Protein AF-A0A8T6DSY7-F1 (afdb_monomer_lite)

Radius of gyration: 25.29 Å; chains: 1; bounding box: 52×33×74 Å

Sequence (130 aa):
MSAYEEARKTAKLAIDDLDAKLEELGRLARSNDTSDLARLGLDIRLRSFVDRAGHLAKELDPVHWPKFVFDPGDPAVVGRFIALALVAQPKLPLAEVRRFHGSGVYALYYNGEFPPYNPIAGTETPIYIG

Secondary structure (DSSP, 8-state):
--HHHHHHHHHHHHHHHHHHHHHHHHHHHHSTTS-HHHHHHHHHHHHHHHHHHHHHHHHH-SSPPPS----TT-HHHHHHHHHHHHHTSPP--GGG----------EE---S--GGGTTTTTSS--SEE-

Foldseek 3Di:
DDPVVVVVVVVVVVVVVVVVVVVVVVVVLPDPPADPVNNVVVVVVVVVVVVVVVVVVQVPDPDPDDPDDDDCPDPVSVVVVLVVVQLPDDDDDPVPDDDDDDDDKHFAAAADDPPVCVVRHPHSDGPDMD

Structure (mmCIF, N/CA/C/O backbone):
data_AF-A0A8T6DSY7-F1
#
_entry.id   AF-A0A8T6DSY7-F1
#
loop_
_atom_site.group_PDB
_atom_site.id
_atom_site.type_symbol
_atom_site.label_atom_id
_atom_site.label_alt_id
_atom_site.label_comp_id
_atom_site.label_asym_id
_atom_site.label_entity_id
_atom_site.label_seq_id
_atom_site.pdbx_PDB_ins_code
_atom_site.Cartn_x
_atom_site.Cartn_y
_atom_site.Cartn_z
_atom_site.occupancy
_atom_site.B_iso_or_equiv
_atom_site.auth_seq_id
_atom_site.auth_comp_id
_atom_site.auth_asym_id
_atom_site.auth_atom_id
_atom_site.pdbx_PDB_model_num
ATOM 1 N N . MET A 1 1 ? 15.136 3.249 -48.882 1.00 60.34 1 MET A N 1
ATOM 2 C CA . MET A 1 1 ? 14.648 2.869 -47.543 1.00 60.34 1 MET A CA 1
ATOM 3 C C . MET A 1 1 ? 13.360 3.623 -47.307 1.00 60.34 1 MET A C 1
ATOM 5 O O . MET A 1 1 ? 13.345 4.831 -47.517 1.00 60.34 1 MET A O 1
ATOM 9 N N . SER A 1 2 ? 12.278 2.919 -46.991 1.00 82.75 2 SER A N 1
ATOM 10 C CA . SER A 1 2 ? 10.994 3.558 -46.671 1.00 82.75 2 SER A CA 1
ATOM 11 C C . SER A 1 2 ? 11.090 4.265 -45.313 1.00 82.75 2 SER A C 1
ATOM 13 O O . SER A 1 2 ? 11.762 3.757 -44.416 1.00 82.75 2 SER A O 1
ATOM 15 N N . ALA A 1 3 ? 10.386 5.388 -45.124 1.00 84.62 3 ALA A N 1
ATOM 16 C CA . ALA A 1 3 ? 10.315 6.101 -43.840 1.00 84.62 3 ALA A CA 1
ATOM 17 C C . ALA A 1 3 ? 9.900 5.180 -42.667 1.00 84.62 3 ALA A C 1
ATOM 19 O O . ALA A 1 3 ? 10.322 5.372 -41.530 1.00 84.62 3 ALA A O 1
ATOM 20 N N . TYR A 1 4 ? 9.128 4.126 -42.958 1.00 82.56 4 TYR A N 1
ATOM 21 C CA . TYR A 1 4 ? 8.759 3.082 -41.999 1.00 82.56 4 TYR A CA 1
ATOM 22 C C . TYR A 1 4 ? 9.950 2.222 -41.539 1.00 82.56 4 TYR A C 1
ATOM 24 O O . TYR A 1 4 ? 10.085 1.918 -40.354 1.00 82.56 4 TYR A O 1
ATOM 32 N N . GLU A 1 5 ? 10.831 1.828 -42.462 1.00 84.88 5 GLU A N 1
ATOM 33 C CA . GLU A 1 5 ? 12.012 1.012 -42.144 1.00 84.88 5 GLU A CA 1
ATOM 34 C C . GLU A 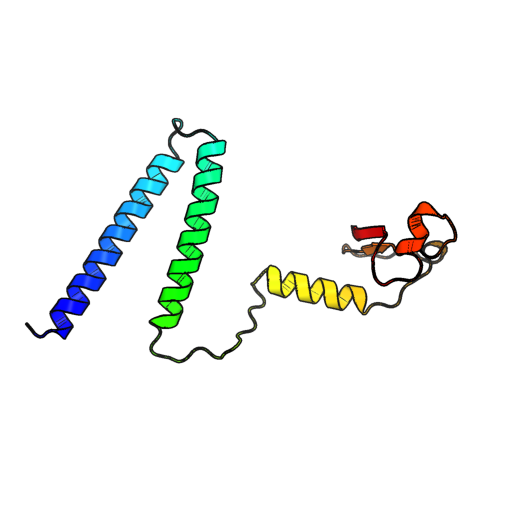1 5 ? 13.016 1.800 -41.302 1.00 84.88 5 GLU A C 1
ATOM 36 O O . GLU A 1 5 ? 13.634 1.249 -40.390 1.00 84.88 5 GLU A O 1
ATOM 41 N N . GLU A 1 6 ? 13.145 3.096 -41.586 1.00 87.88 6 GLU A N 1
ATOM 42 C CA . GLU A 1 6 ? 13.990 4.008 -40.823 1.00 87.88 6 GLU A CA 1
ATOM 43 C C . GLU A 1 6 ? 13.451 4.211 -39.400 1.00 87.88 6 GLU A C 1
ATOM 45 O O . GLU A 1 6 ? 14.192 4.007 -38.439 1.00 87.88 6 GLU A O 1
ATOM 50 N N . ALA A 1 7 ? 12.150 4.479 -39.243 1.00 86.88 7 ALA A N 1
ATOM 51 C CA . ALA A 1 7 ? 11.512 4.600 -37.929 1.00 86.88 7 ALA A CA 1
ATOM 52 C C . ALA A 1 7 ? 11.641 3.316 -37.089 1.00 86.88 7 ALA A C 1
ATOM 54 O O . ALA A 1 7 ? 12.002 3.373 -35.911 1.00 86.88 7 ALA A O 1
ATOM 55 N N . ARG A 1 8 ? 11.420 2.142 -37.698 1.00 89.62 8 ARG A N 1
ATOM 56 C CA . ARG A 1 8 ? 11.569 0.842 -37.023 1.00 89.62 8 ARG A CA 1
ATOM 57 C C . ARG A 1 8 ? 13.006 0.598 -36.561 1.00 89.62 8 ARG A C 1
ATOM 59 O O . ARG A 1 8 ? 13.218 0.103 -35.454 1.00 89.62 8 ARG A O 1
ATOM 66 N N . LYS A 1 9 ? 13.992 0.929 -37.399 1.00 90.31 9 LYS A N 1
ATOM 67 C CA . LYS A 1 9 ? 15.412 0.793 -37.056 1.00 90.31 9 LYS A CA 1
ATOM 68 C C . LYS A 1 9 ? 15.787 1.712 -35.892 1.00 90.31 9 LYS A C 1
ATOM 70 O O . LYS A 1 9 ? 16.446 1.255 -34.963 1.00 90.31 9 LYS A O 1
ATOM 75 N N . THR A 1 10 ? 15.338 2.964 -35.921 1.00 93.44 10 THR A N 1
ATOM 76 C CA . THR A 1 10 ? 15.587 3.940 -34.851 1.00 93.44 10 THR A CA 1
ATOM 77 C C . THR A 1 10 ? 14.966 3.500 -33.526 1.00 93.44 10 THR A C 1
ATOM 79 O O . THR A 1 10 ? 15.648 3.519 -32.506 1.00 93.44 10 THR A O 1
ATOM 82 N N . ALA A 1 11 ? 13.712 3.033 -33.538 1.00 89.94 11 ALA A N 1
ATOM 83 C CA . ALA A 1 11 ? 13.048 2.525 -32.337 1.00 89.94 11 ALA A CA 1
ATOM 84 C C . ALA A 1 11 ? 13.790 1.323 -31.734 1.00 89.94 11 ALA A C 1
ATOM 86 O O . ALA A 1 11 ? 13.997 1.273 -30.525 1.00 89.94 11 ALA A O 1
ATOM 87 N N . LYS A 1 12 ? 14.252 0.389 -32.577 1.00 92.69 12 LYS A N 1
ATOM 88 C CA . LYS A 1 12 ? 15.049 -0.755 -32.123 1.00 92.69 12 LYS A CA 1
ATOM 89 C C . LYS A 1 12 ? 16.343 -0.310 -31.433 1.00 92.69 12 LYS A C 1
ATOM 91 O O . LYS A 1 12 ? 16.613 -0.753 -30.327 1.00 92.69 12 LYS A O 1
ATOM 96 N N . LEU A 1 13 ? 17.100 0.595 -32.056 1.00 93.56 13 LEU A N 1
ATOM 97 C CA . LEU A 1 13 ? 18.352 1.103 -31.483 1.00 93.56 13 LEU A CA 1
ATOM 98 C C . LEU A 1 13 ? 18.141 1.803 -30.134 1.00 93.56 13 LEU A C 1
ATOM 100 O O . LEU A 1 13 ? 18.987 1.691 -29.254 1.00 93.56 13 LEU A O 1
ATOM 104 N N . ALA A 1 14 ? 17.020 2.509 -29.962 1.00 92.94 14 ALA A N 1
ATOM 105 C CA . ALA A 1 14 ? 16.693 3.165 -28.699 1.00 92.94 14 ALA A CA 1
ATOM 106 C C . ALA A 1 14 ? 16.406 2.163 -27.566 1.00 92.94 14 ALA A C 1
ATOM 108 O O . ALA A 1 14 ? 16.801 2.405 -26.428 1.00 92.94 14 ALA A O 1
ATOM 109 N N . ILE A 1 15 ? 15.742 1.042 -27.869 1.00 92.62 15 ILE A N 1
ATOM 110 C CA . ILE A 1 15 ? 15.518 -0.037 -26.895 1.00 92.62 15 ILE A CA 1
ATOM 111 C C . ILE A 1 15 ? 16.834 -0.744 -26.558 1.00 92.62 15 ILE A C 1
ATOM 113 O O . ILE A 1 15 ? 17.122 -0.932 -25.381 1.00 92.62 15 ILE A O 1
ATOM 117 N N . ASP A 1 16 ? 17.663 -1.044 -27.561 1.00 94.19 16 ASP A N 1
ATOM 118 C CA . ASP A 1 16 ? 18.970 -1.677 -27.343 1.00 94.19 16 ASP A CA 1
ATOM 119 C C . ASP A 1 16 ? 19.879 -0.805 -26.433 1.00 94.19 16 ASP A C 1
ATOM 121 O O . ASP A 1 16 ? 20.557 -1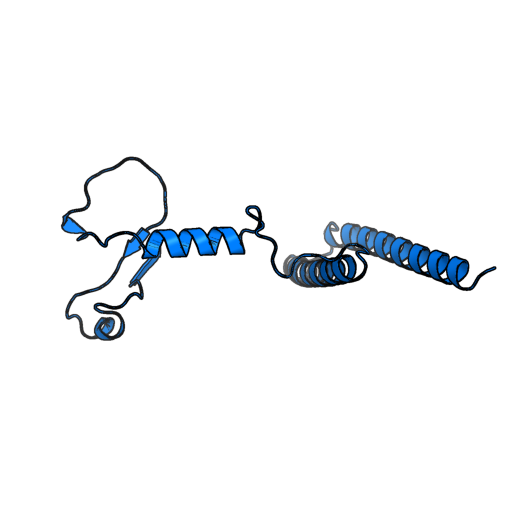.319 -25.542 1.00 94.19 16 ASP A O 1
ATOM 125 N N . ASP A 1 17 ? 19.872 0.527 -26.609 1.00 95.06 17 ASP A N 1
ATOM 126 C CA . ASP A 1 17 ? 20.601 1.472 -25.738 1.00 95.06 17 ASP A CA 1
ATOM 127 C C . ASP A 1 17 ? 20.037 1.510 -24.308 1.00 95.06 17 ASP A C 1
ATOM 129 O O . ASP A 1 17 ? 20.792 1.571 -23.332 1.00 95.06 17 ASP A O 1
ATOM 133 N N . LEU A 1 18 ? 18.710 1.440 -24.161 1.00 93.31 18 LEU A N 1
ATOM 134 C CA . LEU A 1 18 ? 18.065 1.376 -22.853 1.00 93.31 18 LEU A CA 1
ATOM 135 C C . LEU A 1 18 ? 18.454 0.098 -22.097 1.00 93.31 18 LEU A C 1
ATOM 137 O O . LEU A 1 18 ? 18.804 0.184 -20.917 1.00 93.31 18 LEU A O 1
ATOM 141 N N . ASP A 1 19 ? 18.435 -1.055 -22.765 1.00 92.50 19 ASP A N 1
ATOM 142 C CA . ASP A 1 19 ? 18.834 -2.336 -22.175 1.00 92.50 19 ASP A CA 1
ATOM 143 C C . ASP A 1 19 ? 20.291 -2.286 -21.694 1.00 92.50 19 ASP A C 1
ATOM 145 O O . ASP A 1 19 ? 20.580 -2.617 -20.540 1.00 92.50 19 ASP A O 1
ATOM 149 N N . ALA A 1 20 ? 21.201 -1.753 -22.517 1.00 94.81 20 ALA A N 1
ATOM 150 C CA . ALA A 1 20 ? 22.603 -1.580 -22.139 1.00 94.81 20 ALA A CA 1
ATOM 151 C C . ALA A 1 20 ? 22.776 -0.681 -20.896 1.00 94.81 20 ALA A C 1
ATOM 153 O O . ALA A 1 20 ? 23.565 -0.989 -19.993 1.00 94.81 20 ALA A O 1
ATOM 154 N N . LYS A 1 21 ? 22.009 0.415 -20.804 1.00 93.12 21 LYS A N 1
ATOM 155 C CA . LYS A 1 21 ? 22.022 1.311 -19.633 1.00 93.12 21 LYS A CA 1
ATOM 156 C C . LYS A 1 21 ? 21.460 0.643 -18.379 1.00 93.12 21 LYS A C 1
ATOM 158 O O . LYS A 1 21 ? 21.976 0.884 -17.287 1.00 93.12 21 LYS A O 1
ATOM 163 N N . LEU A 1 22 ? 20.426 -0.190 -18.504 1.00 91.62 22 LEU A N 1
ATOM 164 C CA . LEU A 1 22 ? 19.870 -0.948 -17.378 1.00 91.62 22 LEU A CA 1
ATOM 165 C C . LEU A 1 22 ? 20.874 -1.981 -16.845 1.00 91.62 22 LEU A C 1
ATOM 167 O O . LEU A 1 22 ? 21.005 -2.136 -15.627 1.00 91.62 22 LEU A O 1
ATOM 171 N N . GLU A 1 23 ? 21.634 -2.637 -17.723 1.00 92.31 23 GLU A N 1
ATOM 172 C CA . GLU A 1 23 ? 22.720 -3.537 -17.316 1.00 92.31 23 GLU A CA 1
ATOM 173 C C . GLU A 1 23 ? 23.850 -2.797 -16.586 1.00 92.31 23 GLU A C 1
ATOM 175 O O . GLU A 1 23 ? 24.351 -3.267 -15.558 1.00 92.31 23 GLU A O 1
ATOM 180 N N . GLU A 1 24 ? 24.255 -1.627 -17.085 1.00 90.38 24 GLU A N 1
ATOM 181 C CA . GLU A 1 24 ? 25.230 -0.758 -16.418 1.00 90.38 24 GLU A CA 1
ATOM 182 C C . GLU A 1 24 ? 24.748 -0.327 -15.027 1.00 90.38 24 GLU A C 1
ATOM 184 O O . GLU A 1 24 ? 25.473 -0.488 -14.040 1.00 90.38 24 GLU A O 1
ATOM 189 N N . LEU A 1 25 ? 23.496 0.123 -14.928 1.00 88.06 25 LEU A N 1
ATOM 190 C CA . LEU A 1 25 ? 22.860 0.485 -13.665 1.00 88.06 25 LEU A CA 1
ATOM 191 C C . LEU A 1 25 ? 22.865 -0.687 -12.670 1.00 88.06 25 LEU A C 1
ATOM 193 O O . LEU A 1 25 ? 23.221 -0.519 -11.501 1.00 88.06 25 LEU A O 1
ATOM 197 N N . GLY A 1 26 ? 22.504 -1.885 -13.134 1.00 87.12 26 GLY A N 1
ATOM 198 C CA . GLY A 1 26 ? 22.494 -3.096 -12.317 1.00 87.12 26 GLY A CA 1
ATOM 199 C C . GLY A 1 26 ? 23.885 -3.493 -11.817 1.00 87.12 26 GLY A C 1
ATOM 200 O O . GLY A 1 26 ? 24.011 -3.996 -10.698 1.00 87.12 26 GLY A O 1
ATOM 201 N N . ARG A 1 27 ? 24.940 -3.248 -12.605 1.00 88.31 27 ARG A N 1
ATOM 202 C CA . ARG A 1 27 ? 26.333 -3.445 -12.166 1.00 88.31 27 ARG A CA 1
ATOM 203 C C . ARG A 1 27 ? 26.728 -2.447 -11.078 1.00 88.31 27 ARG A C 1
ATOM 205 O O . ARG A 1 27 ? 27.281 -2.868 -10.066 1.00 88.31 27 ARG A O 1
ATOM 212 N N . LEU A 1 28 ? 26.398 -1.166 -11.248 1.00 83.56 28 LEU A N 1
ATOM 213 C CA . LEU A 1 28 ? 26.682 -0.118 -10.258 1.00 83.56 28 LEU A CA 1
ATOM 214 C C . LEU A 1 28 ? 25.947 -0.359 -8.933 1.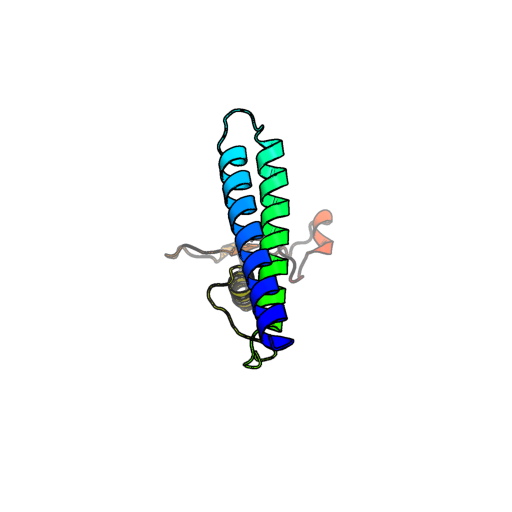00 83.56 28 LEU A C 1
ATOM 216 O O . LEU A 1 28 ? 26.547 -0.272 -7.867 1.00 83.56 28 LEU A O 1
ATOM 220 N N . ALA A 1 29 ? 24.667 -0.734 -8.977 1.00 83.75 29 ALA A N 1
ATOM 221 C CA . ALA A 1 29 ? 23.874 -0.974 -7.769 1.00 83.75 29 ALA A CA 1
ATOM 222 C C . ALA A 1 29 ? 24.413 -2.134 -6.906 1.00 83.75 29 ALA A C 1
ATOM 224 O O . ALA A 1 29 ? 24.275 -2.116 -5.677 1.00 83.75 29 ALA A O 1
ATOM 225 N N . ARG A 1 30 ? 25.028 -3.138 -7.550 1.00 83.19 30 ARG A N 1
ATOM 226 C CA . ARG A 1 30 ? 25.631 -4.317 -6.905 1.00 83.19 30 ARG A CA 1
ATOM 227 C C . ARG A 1 30 ? 27.079 -4.099 -6.465 1.00 83.19 30 ARG A C 1
ATOM 229 O O . ARG A 1 30 ? 27.616 -4.964 -5.777 1.00 83.19 30 ARG A O 1
ATOM 236 N N . SER A 1 31 ? 27.721 -2.994 -6.846 1.00 81.50 31 SER A N 1
ATOM 237 C CA . SER A 1 31 ? 29.056 -2.685 -6.3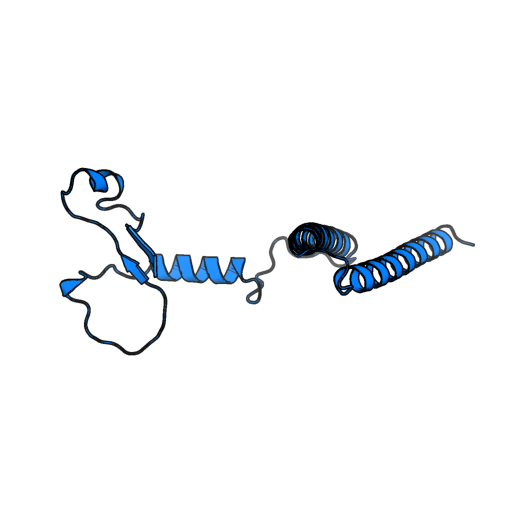36 1.00 81.50 31 SER A CA 1
ATOM 238 C C . SER A 1 31 ? 28.981 -2.287 -4.855 1.00 81.50 31 SER A C 1
ATOM 240 O O . SER A 1 31 ? 27.989 -1.716 -4.381 1.00 81.50 31 SER A O 1
ATOM 242 N N . ASN A 1 32 ? 30.045 -2.589 -4.105 1.00 68.12 32 ASN A N 1
ATOM 243 C CA . ASN A 1 32 ? 30.166 -2.202 -2.694 1.00 68.12 32 ASN A CA 1
ATOM 244 C C . ASN A 1 32 ? 30.371 -0.688 -2.504 1.00 68.12 32 ASN A C 1
ATOM 246 O O . ASN A 1 32 ? 30.295 -0.208 -1.378 1.00 68.12 32 ASN A O 1
ATOM 250 N N . ASP A 1 33 ? 30.575 0.060 -3.590 1.00 72.56 33 ASP A N 1
ATOM 251 C CA . ASP A 1 33 ? 30.843 1.502 -3.564 1.00 72.56 33 ASP A CA 1
ATOM 252 C C . ASP A 1 33 ? 29.571 2.352 -3.408 1.00 72.56 33 ASP A C 1
ATOM 254 O O . ASP A 1 33 ? 29.642 3.557 -3.167 1.00 72.56 33 ASP A O 1
ATOM 258 N N . THR A 1 34 ? 28.389 1.740 -3.531 1.00 75.94 34 THR A N 1
ATOM 259 C CA . THR A 1 34 ? 27.106 2.436 -3.383 1.00 75.94 34 THR A CA 1
ATOM 260 C C . THR A 1 34 ? 26.608 2.326 -1.938 1.00 75.94 34 THR A C 1
ATOM 262 O O . THR A 1 34 ? 26.574 1.238 -1.368 1.00 75.94 34 THR A O 1
ATOM 265 N N . SER A 1 35 ? 26.197 3.436 -1.321 1.00 85.38 35 SER A N 1
ATOM 266 C CA . SER A 1 35 ? 25.583 3.414 0.016 1.00 85.38 35 SER A CA 1
ATOM 267 C C . SER A 1 35 ? 24.131 2.921 -0.032 1.00 85.38 35 SER A C 1
ATOM 269 O O . SER A 1 35 ? 23.462 3.035 -1.060 1.00 85.38 35 SER A O 1
ATOM 271 N N . ASP A 1 36 ? 23.593 2.431 1.087 1.00 86.00 36 ASP A N 1
ATOM 272 C CA . ASP A 1 36 ? 22.199 1.956 1.149 1.00 86.00 36 ASP A CA 1
ATOM 273 C C . ASP A 1 36 ? 21.178 3.055 0.829 1.00 86.00 36 ASP A C 1
ATOM 275 O O . ASP A 1 36 ? 20.184 2.807 0.147 1.00 86.00 36 ASP A O 1
ATOM 279 N N . LEU A 1 37 ? 21.457 4.300 1.230 1.00 85.56 37 LEU A N 1
ATOM 280 C CA . LEU A 1 37 ? 20.635 5.456 0.862 1.00 85.56 37 LEU A CA 1
ATOM 281 C C . LEU A 1 37 ? 20.662 5.727 -0.648 1.00 85.56 37 LEU A C 1
ATOM 283 O O . LEU A 1 37 ? 19.627 6.051 -1.233 1.00 85.56 37 LEU A O 1
ATOM 287 N N . ALA A 1 38 ? 21.820 5.570 -1.294 1.00 86.19 38 ALA A N 1
ATOM 288 C CA . ALA A 1 38 ? 21.927 5.709 -2.743 1.00 86.19 38 ALA A CA 1
ATOM 289 C C . ALA A 1 38 ? 21.191 4.573 -3.476 1.00 86.19 38 ALA A C 1
ATOM 291 O O . ALA A 1 38 ? 20.497 4.843 -4.458 1.00 86.19 38 ALA A O 1
ATOM 292 N N . ARG A 1 39 ? 21.252 3.333 -2.966 1.00 85.94 39 ARG A N 1
ATOM 293 C CA . ARG A 1 39 ? 20.471 2.200 -3.500 1.00 85.94 39 ARG A CA 1
ATOM 294 C C . ARG A 1 39 ? 18.966 2.432 -3.369 1.00 85.94 39 ARG A C 1
ATOM 296 O O . ARG A 1 39 ? 18.243 2.201 -4.333 1.00 85.94 39 ARG A O 1
ATOM 303 N N . LEU A 1 40 ? 18.499 2.944 -2.228 1.00 87.69 40 LEU A N 1
ATOM 304 C CA . LEU A 1 40 ? 17.089 3.289 -2.018 1.00 87.69 40 LEU A CA 1
ATOM 305 C C . LEU A 1 40 ? 16.620 4.388 -2.983 1.00 87.69 40 LEU A C 1
ATOM 307 O O . LEU A 1 40 ? 15.574 4.262 -3.619 1.00 87.69 40 LEU A O 1
ATOM 311 N N . GLY A 1 41 ? 17.404 5.461 -3.125 1.00 89.38 41 GLY A N 1
ATOM 312 C CA . GLY A 1 41 ? 17.096 6.534 -4.071 1.00 89.38 41 GLY A CA 1
ATOM 313 C C . GLY A 1 41 ? 17.047 6.042 -5.520 1.00 89.38 41 GLY A C 1
ATOM 314 O O . GLY A 1 41 ? 16.220 6.512 -6.307 1.00 89.38 41 GLY A O 1
ATOM 315 N N . LEU A 1 42 ? 17.901 5.077 -5.866 1.00 88.69 42 LEU A N 1
ATOM 316 C CA . LEU A 1 42 ? 17.894 4.439 -7.173 1.00 88.69 42 LEU A CA 1
ATOM 317 C C . LEU A 1 42 ? 16.666 3.543 -7.382 1.00 88.69 42 LEU A C 1
ATOM 319 O O . LEU A 1 42 ? 16.033 3.653 -8.429 1.00 88.69 42 LEU A O 1
ATOM 323 N N . ASP A 1 43 ? 16.304 2.714 -6.400 1.00 89.25 43 ASP A N 1
ATOM 324 C CA . ASP A 1 43 ? 15.106 1.861 -6.443 1.00 89.25 43 ASP A CA 1
ATOM 325 C C . ASP A 1 43 ? 13.841 2.689 -6.714 1.00 89.25 43 ASP A C 1
ATOM 327 O O . ASP A 1 43 ? 13.084 2.387 -7.636 1.00 89.25 43 ASP A O 1
ATOM 331 N N . ILE A 1 44 ? 13.663 3.811 -6.007 1.00 91.12 44 ILE A N 1
ATOM 332 C CA . ILE A 1 44 ? 12.526 4.723 -6.221 1.00 91.12 44 ILE A CA 1
ATOM 333 C C . ILE A 1 44 ? 12.487 5.239 -7.669 1.00 91.12 44 ILE A C 1
ATOM 335 O O . ILE A 1 44 ? 11.434 5.237 -8.314 1.00 91.12 44 ILE A O 1
ATOM 339 N N . ARG A 1 45 ? 13.635 5.674 -8.204 1.00 91.12 45 ARG A N 1
ATOM 340 C CA . ARG A 1 45 ? 13.726 6.179 -9.585 1.00 91.12 45 ARG A CA 1
ATOM 341 C C . ARG A 1 45 ? 13.483 5.079 -10.615 1.00 91.12 45 ARG A C 1
ATOM 343 O O . ARG A 1 45 ? 12.827 5.346 -11.620 1.00 91.12 45 ARG A O 1
ATOM 350 N N . LEU A 1 46 ? 13.989 3.870 -10.372 1.00 91.75 46 LEU A N 1
ATOM 351 C CA . LEU A 1 46 ? 13.816 2.727 -11.263 1.00 91.75 46 LEU A CA 1
ATOM 352 C C . LEU A 1 46 ? 12.351 2.290 -11.317 1.00 91.75 46 LEU A C 1
ATOM 354 O O . LEU A 1 46 ? 11.829 2.098 -12.410 1.00 91.75 46 LEU A O 1
ATOM 358 N N . ARG A 1 47 ? 11.656 2.231 -10.176 1.00 90.81 47 ARG A N 1
ATOM 359 C CA . ARG A 1 47 ? 10.209 1.955 -10.137 1.00 90.81 47 ARG A CA 1
ATOM 360 C C . ARG A 1 47 ? 9.415 2.982 -10.941 1.00 90.81 47 ARG A C 1
ATOM 362 O O . ARG A 1 47 ? 8.654 2.609 -11.824 1.00 90.81 47 ARG A O 1
ATOM 369 N N . SER A 1 48 ? 9.691 4.271 -10.737 1.00 92.62 48 SER A N 1
ATOM 370 C CA . SER A 1 48 ? 9.054 5.339 -11.521 1.00 92.62 48 SER A CA 1
ATOM 371 C C . SER A 1 48 ? 9.357 5.242 -13.025 1.00 92.62 48 SER A C 1
ATOM 373 O O . SER A 1 48 ? 8.526 5.600 -13.862 1.00 92.62 48 SER A O 1
ATOM 375 N N . PHE A 1 49 ? 10.547 4.768 -13.404 1.00 93.31 49 PHE A N 1
ATOM 376 C CA . PHE A 1 49 ? 10.865 4.483 -14.800 1.00 93.31 49 PHE A CA 1
ATOM 377 C C . PHE A 1 49 ? 10.047 3.306 -15.348 1.00 93.31 49 PHE A C 1
ATOM 379 O O . PHE A 1 49 ? 9.452 3.454 -16.415 1.00 93.31 49 PHE A O 1
ATOM 386 N N . VAL A 1 50 ? 9.981 2.189 -14.617 1.00 90.75 50 VAL A N 1
ATOM 387 C CA . VAL A 1 50 ? 9.196 1.000 -14.990 1.00 90.75 50 VAL A CA 1
ATOM 388 C C . VAL A 1 50 ? 7.728 1.361 -15.194 1.00 90.75 50 VAL A C 1
ATOM 390 O O . VAL A 1 50 ? 7.155 0.971 -16.209 1.00 90.75 50 VAL A O 1
ATOM 393 N N . ASP A 1 51 ? 7.148 2.177 -14.313 1.00 89.69 51 ASP A N 1
ATOM 394 C CA . ASP A 1 51 ? 5.762 2.636 -14.455 1.00 89.69 51 ASP A CA 1
ATOM 395 C C . ASP A 1 51 ? 5.555 3.396 -15.772 1.00 89.69 51 ASP A C 1
ATOM 397 O O . ASP A 1 51 ? 4.647 3.087 -16.547 1.00 89.69 51 ASP A O 1
ATOM 401 N N . ARG A 1 52 ? 6.432 4.362 -16.082 1.00 92.75 52 ARG A N 1
ATOM 402 C CA . ARG A 1 52 ? 6.353 5.137 -17.335 1.00 92.75 52 ARG A CA 1
ATOM 403 C C . ARG A 1 52 ? 6.557 4.268 -18.574 1.00 92.75 52 ARG A C 1
ATOM 405 O O . ARG A 1 52 ? 5.834 4.443 -19.551 1.00 92.75 52 ARG A O 1
ATOM 412 N N . ALA A 1 53 ? 7.511 3.339 -18.538 1.00 91.75 53 ALA A N 1
ATOM 413 C CA . ALA A 1 53 ? 7.743 2.398 -19.631 1.00 91.75 53 ALA A CA 1
ATOM 414 C C . ALA A 1 53 ? 6.527 1.481 -19.841 1.00 91.75 53 ALA A C 1
ATOM 416 O O . ALA A 1 53 ? 6.110 1.263 -20.976 1.00 91.75 53 ALA A O 1
ATOM 417 N N . GLY A 1 54 ? 5.906 1.013 -18.754 1.00 88.88 54 GLY A N 1
ATOM 418 C CA . GLY A 1 54 ? 4.671 0.232 -18.793 1.00 88.88 54 GLY A CA 1
ATOM 419 C C . GLY A 1 54 ? 3.487 1.013 -19.368 1.00 88.88 54 GLY A C 1
ATOM 420 O O . GLY A 1 54 ? 2.710 0.461 -20.146 1.00 88.88 54 GLY A O 1
ATOM 421 N N . HIS A 1 55 ? 3.358 2.303 -19.045 1.00 87.00 55 HIS A N 1
ATOM 422 C CA . HIS A 1 55 ? 2.358 3.176 -19.667 1.00 87.00 55 HIS A CA 1
ATOM 423 C C . HIS A 1 55 ? 2.591 3.344 -21.172 1.00 87.00 55 HIS A C 1
ATOM 425 O O . HIS A 1 55 ? 1.658 3.142 -21.945 1.00 87.00 55 HIS A O 1
ATOM 431 N N . LEU A 1 56 ? 3.828 3.623 -21.594 1.00 89.81 56 LEU A N 1
ATOM 432 C CA . LEU A 1 56 ? 4.171 3.727 -23.014 1.00 89.81 56 LEU A CA 1
ATOM 433 C C . LEU A 1 56 ? 3.897 2.412 -23.761 1.00 89.81 56 LEU A C 1
ATOM 435 O O . LEU A 1 56 ? 3.349 2.429 -24.857 1.00 89.81 56 LEU A O 1
ATOM 439 N N . ALA A 1 57 ? 4.221 1.264 -23.162 1.00 87.38 57 ALA A N 1
ATOM 440 C CA . ALA A 1 57 ? 3.932 -0.038 -23.759 1.00 87.38 57 ALA A CA 1
ATOM 441 C C . ALA A 1 57 ? 2.426 -0.245 -24.003 1.00 87.38 57 ALA A C 1
ATOM 443 O O . ALA A 1 57 ? 2.048 -0.755 -25.054 1.00 87.38 57 ALA A O 1
ATOM 444 N N . LYS A 1 58 ? 1.566 0.204 -23.075 1.00 83.81 58 LYS A N 1
ATOM 445 C CA . LYS A 1 58 ? 0.102 0.173 -23.247 1.00 83.81 58 LYS A CA 1
ATOM 446 C C . LYS A 1 58 ? -0.382 1.100 -24.365 1.00 83.81 58 LYS A C 1
ATOM 448 O O . LYS A 1 58 ? -1.344 0.760 -25.041 1.00 83.81 58 LYS A O 1
ATOM 453 N N . GLU A 1 59 ? 0.258 2.255 -24.557 1.00 85.12 59 GLU A N 1
ATOM 454 C CA . GLU A 1 59 ? -0.061 3.183 -25.656 1.00 85.12 59 GLU A CA 1
ATOM 455 C C . GLU A 1 59 ? 0.353 2.639 -27.028 1.00 85.12 59 GLU A C 1
ATOM 457 O O . GLU A 1 59 ? -0.314 2.910 -28.025 1.00 85.12 59 GLU A O 1
ATOM 462 N N . LEU A 1 60 ? 1.448 1.877 -27.082 1.00 86.19 60 LEU A N 1
ATOM 463 C CA . LEU A 1 60 ? 1.958 1.264 -28.309 1.00 86.19 60 LEU A CA 1
ATOM 464 C C . LEU A 1 60 ? 1.222 -0.026 -28.701 1.00 86.19 60 LEU A C 1
ATOM 466 O O . LEU A 1 60 ? 1.436 -0.518 -29.811 1.00 86.19 60 LEU A O 1
ATOM 470 N N . ASP A 1 61 ? 0.388 -0.586 -27.821 1.00 81.69 61 ASP A N 1
ATOM 471 C CA . ASP A 1 61 ? -0.366 -1.804 -28.110 1.00 81.69 61 ASP A CA 1
ATOM 472 C C . ASP A 1 61 ? -1.382 -1.548 -29.241 1.00 81.69 61 ASP A C 1
ATOM 474 O O . ASP A 1 61 ? -2.275 -0.707 -29.095 1.00 81.69 61 ASP A O 1
ATOM 478 N N . PRO A 1 62 ? -1.276 -2.251 -30.386 1.00 82.25 62 PRO A N 1
ATOM 479 C CA . PRO A 1 62 ? -2.212 -2.080 -31.493 1.00 82.25 62 PRO A CA 1
ATOM 480 C C . PRO A 1 62 ? -3.627 -2.574 -31.157 1.00 82.25 62 PRO A C 1
ATOM 482 O O . PRO A 1 62 ? -4.572 -2.263 -31.887 1.00 82.25 62 PRO A O 1
ATOM 485 N N . VAL A 1 63 ? -3.786 -3.358 -30.088 1.00 83.19 63 VAL A N 1
ATOM 486 C CA . VAL A 1 63 ? -5.073 -3.843 -29.597 1.00 83.19 63 VAL A CA 1
ATOM 487 C C . VAL A 1 63 ? -5.523 -2.962 -28.436 1.00 83.19 63 VAL A C 1
ATOM 489 O O . VAL A 1 63 ? -4.851 -2.834 -27.417 1.00 83.19 63 VAL A O 1
ATOM 492 N N . HIS A 1 64 ? -6.704 -2.356 -28.571 1.00 72.50 64 HIS A N 1
ATOM 493 C CA . HIS A 1 64 ? -7.254 -1.496 -27.530 1.00 72.50 64 HIS A CA 1
ATOM 494 C C . HIS A 1 64 ? -7.439 -2.246 -26.208 1.00 72.50 64 HIS A C 1
ATOM 496 O O . HIS A 1 64 ? -8.260 -3.159 -26.097 1.00 72.50 64 HIS A O 1
ATOM 502 N N . TRP A 1 65 ? -6.743 -1.773 -25.177 1.00 68.12 65 TRP A N 1
ATOM 503 C CA . TRP A 1 65 ? -7.001 -2.178 -23.806 1.00 68.12 65 TRP A CA 1
ATOM 504 C C . TRP A 1 65 ? -8.392 -1.705 -23.364 1.00 68.12 65 TRP A C 1
ATOM 506 O O . TRP A 1 65 ? -8.784 -0.565 -23.650 1.00 68.12 65 TRP A O 1
ATOM 516 N N . PRO A 1 66 ? -9.162 -2.537 -22.642 1.00 77.56 66 PRO A N 1
ATOM 517 C CA . PRO A 1 66 ? -10.385 -2.064 -22.018 1.00 77.56 66 PRO A CA 1
ATOM 518 C C . PRO A 1 66 ? -10.044 -0.963 -21.005 1.00 77.56 66 PRO A C 1
ATOM 520 O O . PRO A 1 66 ? -8.981 -0.967 -20.386 1.00 77.56 66 PRO A O 1
ATOM 523 N N . LYS A 1 67 ? -10.978 -0.027 -20.795 1.00 73.12 67 LYS A N 1
ATOM 524 C CA . LYS A 1 67 ? -10.804 1.104 -19.859 1.00 73.12 67 LYS A CA 1
ATOM 525 C C . LYS A 1 67 ? -10.471 0.666 -18.425 1.00 73.12 67 LYS A C 1
ATOM 527 O O . LYS A 1 67 ? -9.977 1.471 -17.644 1.00 73.12 67 LYS A O 1
ATOM 532 N N . PHE A 1 68 ? -10.772 -0.584 -18.083 1.00 72.12 68 PHE A N 1
ATOM 533 C CA . PHE A 1 68 ? -10.450 -1.205 -16.810 1.00 72.12 68 PHE A CA 1
ATOM 534 C C . PHE A 1 68 ? -10.185 -2.700 -17.020 1.00 72.12 68 PHE A C 1
ATOM 536 O O . PHE A 1 68 ? -10.988 -3.387 -17.654 1.00 72.12 68 PHE A O 1
ATOM 543 N N . VAL A 1 69 ? -9.080 -3.196 -16.465 1.00 76.94 69 VAL A N 1
ATOM 544 C CA . VAL A 1 69 ? -8.781 -4.625 -16.321 1.00 76.94 69 VAL A CA 1
ATOM 545 C C . VAL A 1 69 ? -8.717 -4.908 -14.828 1.00 76.94 69 VAL A C 1
ATOM 547 O O . VAL A 1 69 ? -7.995 -4.227 -14.103 1.00 76.94 69 VAL A O 1
ATOM 550 N N . PHE A 1 70 ? -9.481 -5.894 -14.366 1.00 77.56 70 PHE A N 1
ATOM 551 C CA . PHE A 1 70 ? -9.329 -6.408 -13.013 1.00 77.56 70 PHE A CA 1
ATOM 552 C C . PHE A 1 70 ? -8.118 -7.341 -12.982 1.00 77.56 70 PHE A C 1
ATOM 554 O O . PHE A 1 70 ? -8.168 -8.429 -13.556 1.00 77.56 70 PHE A O 1
ATOM 561 N N . ASP A 1 71 ? -7.042 -6.897 -12.336 1.00 81.12 71 ASP A N 1
ATOM 562 C CA . ASP A 1 71 ? -5.857 -7.712 -12.089 1.00 81.12 71 ASP A CA 1
ATOM 563 C C . ASP A 1 71 ? -5.885 -8.239 -10.643 1.00 81.12 71 ASP A C 1
ATOM 565 O O . ASP A 1 71 ? -5.640 -7.474 -9.706 1.00 81.12 71 ASP A O 1
ATOM 569 N N . PRO A 1 72 ? -6.198 -9.529 -10.420 1.00 81.56 72 PRO A N 1
ATOM 570 C CA . PRO A 1 72 ? -6.183 -10.118 -9.084 1.00 81.56 72 PRO A CA 1
ATOM 571 C C . PRO A 1 72 ? -4.765 -10.278 -8.512 1.00 81.56 72 PRO A C 1
ATOM 573 O O . PRO A 1 72 ? -4.632 -10.606 -7.335 1.00 81.56 72 PRO A O 1
ATOM 576 N N . GLY A 1 73 ? -3.717 -10.088 -9.320 1.00 87.00 73 GLY A N 1
ATOM 577 C CA . GLY A 1 73 ? -2.325 -10.079 -8.879 1.00 87.00 73 GLY A CA 1
ATOM 578 C C . GLY A 1 73 ? -1.847 -8.716 -8.374 1.00 87.00 73 GLY A C 1
ATOM 579 O O . GLY A 1 73 ? -0.804 -8.661 -7.725 1.00 87.00 73 GLY A O 1
ATOM 580 N N . ASP A 1 74 ? -2.595 -7.636 -8.627 1.00 85.94 74 ASP A N 1
ATOM 581 C CA . ASP A 1 74 ? -2.251 -6.290 -8.165 1.00 85.94 74 ASP A CA 1
ATOM 582 C C . ASP A 1 74 ? -2.511 -6.160 -6.647 1.00 85.94 74 ASP A C 1
ATOM 584 O O . ASP A 1 74 ? -3.670 -6.199 -6.206 1.00 85.94 74 ASP A O 1
ATOM 588 N N . PRO A 1 75 ? -1.467 -5.954 -5.816 1.00 87.38 75 PRO A N 1
ATOM 589 C CA . PRO A 1 75 ? -1.624 -5.825 -4.370 1.00 87.38 75 PRO A CA 1
ATOM 590 C C . PRO A 1 75 ? -2.545 -4.675 -3.947 1.00 87.38 75 PRO A C 1
ATOM 592 O O . PRO A 1 75 ? -3.216 -4.782 -2.918 1.00 87.38 75 PRO A O 1
ATOM 595 N N . ALA A 1 76 ? -2.609 -3.584 -4.717 1.00 86.44 76 ALA A N 1
ATOM 596 C CA . ALA A 1 76 ? -3.487 -2.456 -4.418 1.00 86.44 76 ALA A CA 1
ATOM 597 C C . ALA A 1 76 ? -4.960 -2.825 -4.640 1.00 86.44 76 ALA A C 1
ATOM 599 O O . ALA A 1 76 ? -5.824 -2.482 -3.825 1.00 86.44 76 ALA A O 1
ATOM 600 N N . VAL A 1 77 ? -5.242 -3.570 -5.713 1.00 89.44 77 VAL A N 1
ATOM 601 C CA . VAL A 1 77 ? -6.577 -4.107 -5.994 1.00 89.44 77 VAL A CA 1
ATOM 602 C C . VAL A 1 77 ? -6.977 -5.079 -4.889 1.00 89.44 77 VAL A C 1
ATOM 604 O O . VAL A 1 77 ? -8.013 -4.881 -4.251 1.00 89.44 77 VAL A O 1
ATOM 607 N N . VAL A 1 78 ? -6.135 -6.073 -4.596 1.00 91.25 78 VAL A N 1
ATOM 608 C CA . VAL A 1 78 ? -6.396 -7.078 -3.554 1.00 91.25 78 VAL A CA 1
ATOM 609 C C . VAL A 1 78 ? -6.610 -6.426 -2.187 1.00 91.25 78 VAL A C 1
ATOM 611 O O . VAL A 1 78 ? -7.600 -6.720 -1.516 1.00 91.25 78 VAL A O 1
ATOM 614 N N . GLY A 1 79 ? -5.745 -5.488 -1.791 1.00 91.19 79 GLY A N 1
ATOM 615 C CA . GLY A 1 79 ? -5.872 -4.763 -0.526 1.00 91.19 79 GLY A CA 1
ATOM 616 C C . GLY A 1 79 ? -7.196 -4.005 -0.411 1.00 91.19 79 GLY A C 1
ATOM 617 O O . GLY A 1 79 ? -7.842 -4.032 0.638 1.00 91.19 79 GLY A O 1
ATOM 618 N N . ARG A 1 80 ? -7.664 -3.397 -1.508 1.00 91.25 80 ARG A N 1
ATOM 619 C CA . ARG A 1 80 ? -8.964 -2.718 -1.540 1.00 91.25 80 ARG A CA 1
ATOM 620 C C . ARG A 1 80 ? -10.130 -3.689 -1.364 1.00 91.25 80 ARG A C 1
ATOM 622 O O . ARG A 1 80 ? -11.073 -3.360 -0.648 1.00 91.25 80 ARG A O 1
ATOM 629 N N . PHE A 1 81 ? -10.070 -4.876 -1.965 1.00 91.62 81 PHE A N 1
ATOM 630 C CA . PHE A 1 81 ? -11.088 -5.909 -1.752 1.00 91.62 81 PHE A CA 1
ATOM 631 C C . PHE A 1 81 ? -11.107 -6.413 -0.310 1.00 91.62 81 PHE A C 1
ATOM 633 O O . PHE A 1 81 ? -12.187 -6.543 0.262 1.00 91.62 81 PHE A O 1
ATOM 640 N N . ILE A 1 82 ? -9.936 -6.628 0.297 1.00 92.00 82 ILE A N 1
ATOM 641 C CA . ILE A 1 82 ? -9.832 -7.017 1.710 1.00 92.00 82 ILE A CA 1
ATOM 642 C C . ILE A 1 82 ? -10.460 -5.942 2.605 1.00 92.00 82 ILE A C 1
ATOM 644 O O . ILE A 1 82 ? -11.267 -6.271 3.471 1.00 92.00 82 ILE A O 1
ATOM 648 N N . ALA A 1 83 ? -10.162 -4.661 2.366 1.00 91.69 83 ALA A N 1
ATOM 649 C CA . ALA A 1 83 ? -10.745 -3.558 3.129 1.00 91.69 83 ALA A CA 1
ATOM 650 C C . ALA A 1 83 ? -12.276 -3.491 2.987 1.00 91.69 83 ALA A C 1
ATOM 652 O O . ALA A 1 83 ? -12.983 -3.354 3.985 1.00 91.69 83 ALA A O 1
ATOM 653 N N . LEU A 1 84 ? -12.800 -3.640 1.764 1.00 93.38 84 LEU A N 1
ATOM 654 C CA . LEU A 1 84 ? -14.246 -3.679 1.516 1.00 93.38 84 LEU A CA 1
ATOM 655 C C . LEU A 1 84 ? -14.909 -4.868 2.221 1.00 93.38 84 LEU A C 1
ATOM 657 O O . LEU A 1 84 ? -15.955 -4.705 2.848 1.00 93.38 84 LEU A O 1
ATOM 661 N N . ALA A 1 85 ? -14.293 -6.050 2.147 1.00 93.75 85 ALA A N 1
ATOM 662 C CA . ALA A 1 85 ? -14.797 -7.254 2.793 1.00 93.75 85 ALA A CA 1
ATOM 663 C C . ALA A 1 85 ? -14.796 -7.132 4.323 1.00 93.75 85 ALA A C 1
ATOM 665 O O . ALA A 1 85 ? -15.757 -7.573 4.953 1.00 93.75 85 ALA A O 1
ATOM 666 N N . LEU A 1 86 ? -13.758 -6.517 4.904 1.00 92.62 86 LEU A N 1
ATOM 667 C CA . LEU A 1 86 ? -13.636 -6.274 6.343 1.00 92.62 86 LEU A CA 1
ATOM 668 C C . LEU A 1 86 ? -14.726 -5.321 6.847 1.00 92.62 86 LEU A C 1
ATOM 670 O O . LEU A 1 86 ? -15.408 -5.639 7.817 1.00 92.62 86 LEU A O 1
ATOM 674 N N . VAL A 1 87 ? -14.930 -4.188 6.167 1.00 91.38 87 VAL A N 1
ATOM 675 C CA . VAL A 1 87 ? -15.949 -3.186 6.541 1.00 91.38 87 VAL A CA 1
ATOM 676 C C . VAL A 1 87 ? -17.372 -3.741 6.409 1.00 91.38 87 VAL A C 1
ATOM 678 O O . VAL A 1 87 ? -18.255 -3.361 7.172 1.00 91.38 87 VAL A O 1
ATOM 681 N N . ALA A 1 88 ? -17.601 -4.660 5.468 1.00 93.44 88 ALA A N 1
ATOM 682 C CA . ALA A 1 88 ? -18.901 -5.299 5.281 1.00 93.44 88 ALA A CA 1
ATOM 683 C C . ALA A 1 88 ? -19.255 -6.324 6.377 1.00 93.44 88 ALA A C 1
ATOM 685 O O . ALA A 1 88 ? -20.415 -6.733 6.461 1.00 93.44 88 ALA A O 1
ATOM 686 N N . GLN A 1 89 ? -18.292 -6.767 7.198 1.00 92.06 89 GLN A N 1
ATOM 687 C CA . GLN A 1 89 ? -18.578 -7.709 8.280 1.00 92.06 89 GLN A CA 1
ATOM 688 C C . GLN A 1 89 ? -19.399 -7.043 9.395 1.00 92.06 89 GLN A C 1
ATOM 690 O O . GLN A 1 89 ? -19.162 -5.881 9.739 1.00 92.06 89 GLN A O 1
ATOM 695 N N . PRO A 1 90 ? -20.340 -7.772 10.022 1.00 92.50 90 PRO A N 1
ATOM 696 C CA . PRO A 1 90 ? -21.028 -7.270 11.200 1.00 92.50 90 PRO A CA 1
ATOM 697 C C . PRO A 1 90 ? -20.028 -7.040 12.339 1.00 92.50 90 PRO A C 1
ATOM 699 O O . PRO A 1 90 ? -19.179 -7.884 12.632 1.00 92.50 90 PRO A O 1
ATOM 702 N N . LYS A 1 91 ? -20.156 -5.893 13.010 1.00 93.12 91 LYS A N 1
ATOM 703 C CA . LYS A 1 91 ? -19.359 -5.570 14.196 1.00 93.12 91 LYS A CA 1
ATOM 704 C C . LYS A 1 91 ? -19.844 -6.429 15.363 1.00 93.12 91 LYS A C 1
ATOM 706 O O . LYS A 1 91 ? -21.045 -6.508 15.619 1.00 93.12 91 LYS A O 1
ATOM 711 N N . LEU A 1 92 ? -18.908 -7.048 16.075 1.00 94.81 92 LEU A N 1
ATOM 712 C CA . LEU A 1 92 ? -19.184 -7.838 17.272 1.00 94.81 92 LEU A CA 1
ATOM 713 C C . LEU A 1 92 ? -18.648 -7.112 18.508 1.00 94.81 92 LEU A C 1
ATOM 715 O O . LEU A 1 92 ? -17.541 -6.567 18.449 1.00 94.81 92 LEU A O 1
ATOM 719 N N . PRO A 1 93 ? -19.378 -7.115 19.638 1.00 95.50 93 PRO A N 1
ATOM 720 C CA . PRO A 1 93 ? -18.826 -6.653 20.900 1.00 95.50 93 PRO A CA 1
ATOM 721 C C . PRO A 1 93 ? -17.555 -7.434 21.234 1.00 95.50 93 PRO A C 1
ATOM 723 O O . PRO A 1 93 ? -17.555 -8.664 21.220 1.00 95.50 93 PRO A O 1
ATOM 726 N N . LEU A 1 94 ? -16.474 -6.728 21.575 1.00 94.69 94 LEU A N 1
ATOM 727 C CA . LEU A 1 94 ? -15.182 -7.364 21.853 1.00 94.69 94 LEU A CA 1
ATOM 728 C C . LEU A 1 94 ? -15.274 -8.412 22.979 1.00 94.69 94 LEU A C 1
ATOM 730 O O . LEU A 1 94 ? -14.611 -9.442 22.923 1.00 94.69 94 LEU A O 1
ATOM 734 N N . ALA A 1 95 ? -16.145 -8.177 23.965 1.00 95.44 95 ALA A N 1
ATOM 735 C CA . ALA A 1 95 ? -16.404 -9.100 25.070 1.00 95.44 95 ALA A CA 1
ATOM 736 C C . ALA A 1 95 ? -17.080 -10.420 24.640 1.00 95.44 95 ALA A C 1
ATOM 738 O O . ALA A 1 95 ? -17.017 -11.402 25.376 1.00 95.44 95 ALA A O 1
ATOM 739 N N . GLU A 1 96 ? -17.717 -10.459 23.468 1.00 96.12 96 GLU A N 1
ATOM 740 C CA . GLU A 1 96 ? -18.442 -11.627 22.951 1.00 96.12 96 GLU A CA 1
ATOM 741 C C . GLU A 1 96 ? -17.623 -12.447 21.942 1.00 96.12 96 GLU A C 1
ATOM 743 O O . GLU A 1 96 ? -18.062 -13.515 21.501 1.00 96.12 96 GLU A O 1
ATOM 748 N N . VAL A 1 97 ? -16.417 -11.991 21.587 1.00 93.69 97 VAL A N 1
ATOM 749 C CA . VAL A 1 97 ? -15.544 -12.697 20.644 1.00 93.69 97 VAL A CA 1
ATOM 750 C C . VAL A 1 97 ? -15.060 -14.007 21.270 1.00 93.69 97 VAL A C 1
ATOM 752 O O . VAL A 1 97 ? -14.278 -14.035 22.220 1.00 93.69 97 VAL A O 1
ATOM 755 N N . ARG A 1 98 ? -15.527 -15.128 20.717 1.00 94.56 98 ARG A N 1
ATOM 756 C CA . ARG A 1 98 ? -15.096 -16.475 21.114 1.00 94.56 98 ARG A CA 1
ATOM 757 C C . ARG A 1 98 ? -13.785 -16.836 20.427 1.00 94.56 98 ARG A C 1
ATOM 759 O O . ARG A 1 98 ? -13.449 -16.284 19.389 1.00 94.56 98 ARG A O 1
ATOM 766 N N . ARG A 1 99 ? -13.062 -17.819 20.967 1.00 95.44 99 ARG A N 1
ATOM 767 C CA . ARG A 1 99 ? -11.909 -18.402 20.266 1.00 95.44 99 ARG A CA 1
ATOM 768 C C . ARG A 1 99 ? -12.372 -19.052 18.962 1.00 95.44 99 ARG A C 1
ATOM 770 O O . ARG A 1 99 ? -13.352 -19.796 18.961 1.00 95.44 99 ARG A O 1
ATOM 777 N N . PHE A 1 100 ? -11.642 -18.802 17.884 1.00 93.44 100 PHE A N 1
ATOM 778 C CA . PHE A 1 100 ? -11.866 -19.394 16.569 1.00 93.44 100 PHE A CA 1
ATOM 779 C C . PHE A 1 100 ? -10.521 -19.737 15.918 1.00 93.44 100 PHE A C 1
ATOM 781 O O . PHE A 1 100 ? -9.466 -19.312 16.387 1.00 93.44 100 PHE A O 1
ATOM 788 N N . HIS A 1 101 ? -10.563 -20.535 14.853 1.00 93.94 101 HIS A N 1
ATOM 789 C CA . HIS A 1 101 ? -9.389 -20.844 14.040 1.00 93.94 101 HIS A CA 1
ATOM 790 C C . HIS A 1 101 ? -9.309 -19.892 12.848 1.00 93.94 101 HIS A C 1
ATOM 792 O O . HIS A 1 101 ? -10.329 -19.603 12.228 1.00 93.94 101 HIS A O 1
ATOM 798 N N . GLY A 1 102 ? -8.094 -19.477 12.495 1.00 90.06 102 GLY A N 1
ATOM 799 C CA . GLY A 1 102 ? -7.823 -18.662 11.314 1.00 90.06 102 GLY A CA 1
ATOM 800 C C . GLY A 1 102 ? -6.898 -17.494 11.628 1.00 90.06 102 GLY A C 1
ATOM 801 O O . GLY A 1 102 ? -6.983 -16.889 12.693 1.00 90.06 102 GLY A O 1
ATOM 802 N N . SER A 1 103 ? -6.004 -17.193 10.692 1.00 90.69 103 SER A N 1
ATOM 803 C CA . SER A 1 103 ? -5.291 -15.920 10.640 1.00 90.69 103 SER A CA 1
ATOM 804 C C . SER A 1 103 ? -6.071 -14.940 9.766 1.00 90.69 103 SER A C 1
ATOM 806 O O . SER A 1 103 ? -6.826 -15.341 8.879 1.00 90.69 103 SER A O 1
ATOM 808 N N . GLY A 1 104 ? -5.897 -13.649 10.015 1.00 91.81 104 GLY A N 1
ATOM 809 C CA . GLY A 1 104 ? -6.579 -12.613 9.256 1.00 91.81 104 GLY A CA 1
ATOM 810 C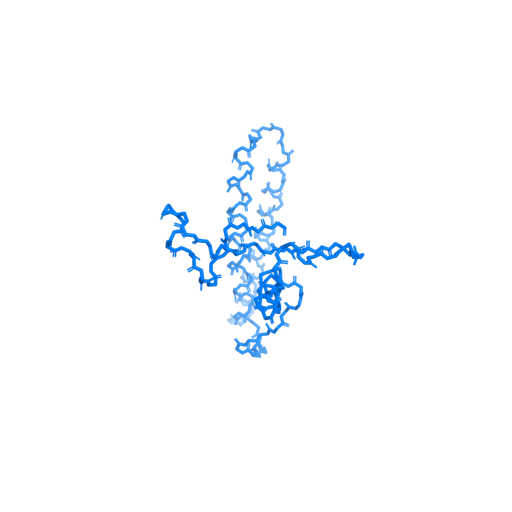 C . GLY A 1 104 ? -6.265 -11.230 9.795 1.00 91.81 104 GLY A C 1
ATOM 811 O O . GLY A 1 104 ? -5.364 -11.075 10.616 1.00 91.81 104 GLY A O 1
ATOM 812 N N . VAL A 1 105 ? -7.035 -10.257 9.322 1.00 93.75 105 VAL A N 1
ATOM 813 C CA . VAL A 1 105 ? -6.993 -8.870 9.785 1.00 93.75 105 VAL A CA 1
ATOM 814 C C . VAL A 1 105 ? -8.218 -8.564 10.636 1.00 93.75 105 VAL A C 1
ATOM 816 O O . VAL A 1 105 ? -9.286 -9.150 10.428 1.00 93.75 105 VAL A O 1
ATOM 819 N N . TYR A 1 106 ? -8.082 -7.635 11.572 1.00 94.69 106 TYR A N 1
ATOM 820 C CA . TYR A 1 106 ? -9.192 -7.158 12.391 1.00 94.69 106 TYR A CA 1
ATOM 821 C C . TYR A 1 106 ? -9.126 -5.649 12.597 1.00 94.69 106 TYR A C 1
ATOM 823 O O . TYR A 1 106 ? -8.073 -5.021 12.503 1.00 94.69 106 TYR A O 1
ATOM 831 N N . ALA A 1 107 ? -10.280 -5.066 12.902 1.00 96.38 107 ALA A N 1
ATOM 832 C CA . ALA A 1 107 ? -10.410 -3.660 13.236 1.00 96.38 107 ALA A CA 1
ATOM 833 C C . ALA A 1 107 ? -11.156 -3.521 14.563 1.00 96.38 107 ALA A C 1
ATOM 835 O O . ALA A 1 107 ? -12.174 -4.181 14.790 1.00 96.38 107 ALA A O 1
ATOM 836 N N . LEU A 1 108 ? -10.646 -2.661 15.442 1.00 96.50 108 LEU A N 1
ATOM 837 C CA . LEU A 1 108 ? -11.327 -2.282 16.673 1.00 96.50 108 LEU A CA 1
ATOM 838 C C . LEU A 1 108 ? -11.987 -0.925 16.470 1.00 96.50 108 LEU A C 1
ATOM 840 O O . LEU A 1 108 ? -11.350 0.023 16.014 1.00 96.50 108 LEU A O 1
ATOM 844 N N . TYR A 1 109 ? -13.255 -0.834 16.848 1.00 96.12 109 TYR A N 1
ATOM 845 C CA . TYR A 1 109 ? -14.042 0.390 16.776 1.00 96.12 109 TYR A CA 1
ATOM 846 C C . TYR A 1 109 ? -14.370 0.850 18.184 1.00 96.12 109 TYR A C 1
ATOM 848 O O . TYR A 1 109 ? -14.709 0.047 19.057 1.00 96.12 109 TYR A O 1
ATOM 856 N N . TYR A 1 110 ? -14.253 2.151 18.404 1.00 96.81 110 TYR A N 1
ATOM 857 C CA . TYR A 1 110 ? -14.541 2.747 19.691 1.00 96.81 110 TYR A CA 1
ATOM 858 C C . TYR A 1 110 ? -15.990 3.243 19.730 1.00 96.81 110 TYR A C 1
ATOM 860 O O . TYR A 1 110 ? -16.469 3.848 18.776 1.00 96.81 110 TYR A O 1
ATOM 868 N N . ASN A 1 111 ? -16.696 2.979 20.831 1.00 95.44 111 ASN A N 1
ATOM 869 C CA . ASN A 1 111 ? -18.085 3.412 21.026 1.00 95.44 111 ASN A CA 1
ATOM 870 C C . ASN A 1 111 ? -18.373 3.841 22.478 1.00 95.44 111 ASN A C 1
ATOM 872 O O . ASN A 1 111 ? -19.500 3.731 22.948 1.00 95.44 111 ASN A O 1
ATOM 876 N N . GLY A 1 112 ? -17.336 4.238 23.221 1.00 95.31 112 GLY A N 1
ATOM 877 C CA . GLY A 1 112 ? -17.464 4.702 24.605 1.00 95.31 112 GLY A CA 1
ATOM 878 C C . GLY A 1 112 ? -17.516 6.228 24.719 1.00 95.31 112 GLY A C 1
ATOM 879 O O . GLY A 1 112 ? -17.477 6.941 23.722 1.00 95.31 112 GLY A O 1
ATOM 880 N N . GLU A 1 113 ? -17.511 6.726 25.956 1.00 96.50 113 GLU A N 1
ATOM 881 C CA . GLU A 1 113 ? -17.708 8.155 26.271 1.00 96.50 113 GLU A CA 1
ATOM 882 C C . GLU A 1 113 ? -16.425 8.907 26.680 1.00 96.50 113 GLU A C 1
ATOM 884 O O . GLU A 1 113 ? -16.471 10.074 27.062 1.00 96.50 113 GLU A O 1
ATOM 889 N N . PHE A 1 114 ? -15.257 8.258 26.630 1.00 97.25 114 PHE A N 1
ATOM 890 C CA . PHE A 1 114 ? -13.966 8.897 26.902 1.00 97.25 114 PHE A CA 1
ATOM 891 C C . PHE A 1 114 ? -13.718 10.101 25.965 1.00 97.25 114 PHE A C 1
ATOM 893 O O . PHE A 1 114 ? -13.521 9.895 24.761 1.00 97.25 114 PHE A O 1
ATOM 900 N N . PRO A 1 115 ? -13.654 11.343 26.494 1.00 97.12 115 PRO A N 1
ATOM 901 C CA . PRO A 1 115 ? -13.708 12.553 25.673 1.00 97.12 115 PRO A CA 1
ATOM 902 C C . PRO A 1 115 ? -12.660 12.653 24.554 1.00 97.12 115 PRO A C 1
ATOM 904 O O . PRO A 1 115 ? -13.024 13.071 23.454 1.00 97.12 115 PRO A O 1
ATOM 907 N N . PRO A 1 116 ? -11.390 12.240 24.756 1.00 97.56 116 PRO A N 1
ATOM 908 C CA . PRO A 1 116 ? -10.390 12.270 23.688 1.00 97.56 116 PRO A CA 1
ATOM 909 C C . PRO A 1 116 ? -10.742 11.427 22.455 1.00 97.56 116 PRO A C 1
ATOM 911 O O . PRO A 1 116 ? -10.237 11.711 21.371 1.00 97.56 116 PRO A O 1
ATOM 914 N N . TYR A 1 117 ? -11.592 10.406 22.595 1.00 97.62 117 TYR A N 1
ATOM 915 C CA . TYR A 1 117 ? -11.981 9.508 21.501 1.00 97.62 117 TYR A CA 1
ATOM 916 C C . TYR A 1 117 ? -13.376 9.792 20.940 1.00 97.62 117 TYR A C 1
ATOM 918 O O . TYR A 1 117 ? -13.798 9.125 19.996 1.00 97.62 117 TYR A O 1
ATOM 926 N N . ASN A 1 118 ? -14.071 10.817 21.441 1.00 96.38 118 ASN A N 1
ATOM 927 C CA . ASN A 1 118 ? -15.362 11.242 20.896 1.00 96.38 118 ASN A CA 1
ATOM 928 C C . ASN A 1 118 ? -15.359 11.451 19.368 1.00 96.38 118 ASN A C 1
ATOM 930 O O . ASN A 1 118 ? -16.341 11.057 18.746 1.00 96.38 118 ASN A O 1
ATOM 934 N N . PRO A 1 119 ? -14.297 11.987 18.721 1.00 96.81 119 PRO A N 1
ATOM 935 C CA . PRO A 1 119 ? -14.302 12.173 17.266 1.00 96.81 119 PRO A CA 1
ATOM 936 C C . PRO A 1 119 ? -14.429 10.884 16.442 1.00 96.81 119 PRO A C 1
ATOM 938 O O . PRO A 1 119 ? -14.824 10.953 15.283 1.00 96.81 119 PRO A O 1
ATOM 941 N N . ILE A 1 120 ? -14.072 9.728 17.011 1.00 96.88 120 ILE A N 1
ATOM 942 C CA . ILE A 1 120 ? -14.134 8.426 16.326 1.00 96.88 120 ILE A CA 1
ATOM 943 C C . ILE A 1 120 ? -15.249 7.524 16.868 1.00 96.88 120 ILE A C 1
ATOM 945 O O . ILE A 1 120 ? -15.539 6.488 16.266 1.00 96.88 120 ILE A O 1
ATOM 949 N N . ALA A 1 121 ? -15.881 7.910 17.981 1.00 96.88 121 ALA A N 1
ATOM 950 C CA . ALA A 1 121 ? -16.920 7.126 18.632 1.00 96.88 121 ALA A CA 1
ATOM 951 C C . ALA A 1 121 ? -18.126 6.921 17.700 1.00 96.88 121 ALA A C 1
ATOM 953 O O . ALA A 1 121 ? -18.686 7.885 17.180 1.00 96.88 121 ALA A O 1
ATOM 954 N N . GLY A 1 122 ? -18.513 5.664 17.470 1.00 92.56 122 GLY A N 1
ATOM 955 C CA . GLY A 1 122 ? -19.657 5.322 16.612 1.00 92.56 122 GLY A CA 1
ATOM 956 C C . GLY A 1 122 ? -19.443 5.574 15.112 1.00 92.56 122 GLY A C 1
ATOM 957 O O . GLY A 1 122 ? -20.398 5.502 14.342 1.00 92.56 122 GLY A O 1
ATOM 958 N N . THR A 1 123 ? -18.212 5.870 14.682 1.00 94.25 123 THR A N 1
ATOM 959 C CA . THR A 1 123 ? -17.877 6.073 13.264 1.00 94.25 123 THR A CA 1
ATOM 960 C C . THR A 1 123 ? -17.335 4.791 12.620 1.00 94.25 123 THR A C 1
ATOM 962 O O . THR A 1 123 ? -16.981 3.829 13.300 1.00 94.25 123 THR A O 1
ATOM 965 N N . GLU A 1 124 ? -17.197 4.794 11.292 1.00 91.38 124 GLU A N 1
ATOM 966 C CA . GLU A 1 124 ? -16.499 3.735 10.544 1.00 91.38 124 GLU A CA 1
ATOM 967 C C . GLU A 1 124 ? -14.963 3.875 10.596 1.00 91.38 124 GLU A C 1
ATOM 969 O O . GLU A 1 124 ? -14.247 3.135 9.921 1.00 91.38 124 GLU A O 1
ATOM 974 N N . THR A 1 125 ? -14.436 4.803 11.403 1.00 94.19 125 THR A N 1
ATOM 975 C CA . THR A 1 125 ? -12.996 4.967 11.624 1.00 94.19 125 THR A CA 1
ATOM 976 C C . THR A 1 125 ? -12.550 4.068 12.781 1.00 94.19 125 THR A C 1
ATOM 978 O O . THR A 1 125 ? -12.962 4.296 13.921 1.00 94.19 125 THR A O 1
ATOM 981 N N . PRO A 1 126 ? -11.704 3.052 12.539 1.00 95.06 126 PRO A N 1
ATOM 982 C CA . PRO A 1 126 ? -11.221 2.188 13.606 1.00 95.06 126 PRO A CA 1
ATOM 983 C C . PRO A 1 126 ? -10.207 2.914 14.499 1.00 95.06 126 PRO A C 1
ATOM 985 O O . PRO A 1 126 ? -9.407 3.721 14.028 1.00 95.06 126 PRO A O 1
ATOM 988 N N . ILE A 1 127 ? -10.201 2.581 15.793 1.00 96.69 127 ILE A N 1
ATOM 989 C CA . ILE A 1 127 ? -9.159 3.022 16.734 1.00 96.69 127 ILE A CA 1
ATOM 990 C C . ILE A 1 127 ? -7.868 2.204 16.567 1.00 96.69 127 ILE A C 1
ATOM 992 O O . ILE A 1 127 ? -6.791 2.657 16.949 1.00 96.69 127 ILE A O 1
ATOM 996 N N . TYR A 1 128 ? -7.967 0.997 15.999 1.00 97.12 128 TYR A N 1
ATOM 997 C CA . TYR A 1 128 ? -6.839 0.095 15.780 1.00 97.12 128 TYR A CA 1
ATOM 998 C C . TYR A 1 128 ? -7.120 -0.899 14.644 1.00 97.12 128 TYR A C 1
ATOM 1000 O O . TYR A 1 128 ? -8.259 -1.341 14.482 1.00 97.12 128 TYR A O 1
ATOM 1008 N N . ILE A 1 129 ? -6.073 -1.274 13.902 1.00 95.69 129 ILE A N 1
ATOM 1009 C CA . ILE A 1 129 ? -6.081 -2.326 12.875 1.00 95.69 129 ILE A CA 1
ATOM 1010 C C . ILE A 1 129 ? -4.884 -3.247 13.129 1.00 95.69 129 ILE A C 1
ATOM 1012 O O . ILE A 1 129 ? -3.783 -2.748 13.384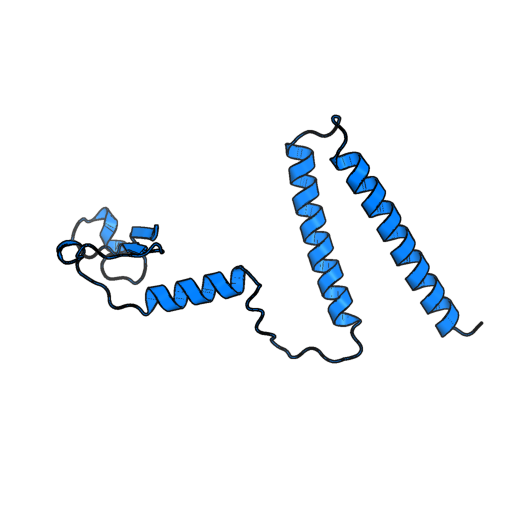 1.00 95.69 129 ILE A O 1
ATOM 1016 N N . GLY A 1 130 ? -5.097 -4.561 13.043 1.00 93.00 130 GLY A N 1
ATOM 1017 C CA . GLY A 1 130 ? -4.061 -5.585 13.205 1.00 93.00 130 GLY A CA 1
ATOM 1018 C C . GLY A 1 130 ? -4.266 -6.796 12.315 1.00 93.00 130 GLY A C 1
ATOM 1019 O O . GLY A 1 130 ? -5.321 -6.873 11.644 1.00 93.00 130 GLY A O 1
#

pLDDT: mean 89.43, std 6.82, range [60.34, 97.62]